Protein AF-A0A2V5SWW5-F1 (afdb_monomer_lite)

Structure (mmCIF, N/CA/C/O backbone):
data_AF-A0A2V5SWW5-F1
#
_entry.id   AF-A0A2V5SWW5-F1
#
loop_
_atom_site.group_PDB
_atom_site.id
_atom_site.type_symbol
_atom_site.label_atom_id
_atom_site.label_alt_id
_atom_site.label_comp_id
_atom_site.label_asym_id
_atom_site.label_entity_id
_atom_site.label_seq_id
_atom_site.pdbx_PDB_ins_code
_atom_site.Cartn_x
_atom_site.Cartn_y
_atom_site.Cartn_z
_atom_site.occupancy
_atom_site.B_iso_or_equiv
_atom_site.auth_seq_id
_atom_site.auth_comp_id
_atom_site.auth_asym_id
_atom_site.auth_atom_id
_atom_site.pdbx_PDB_model_num
ATOM 1 N N . MET A 1 1 ? -61.213 12.277 33.319 1.00 54.72 1 MET A N 1
ATOM 2 C CA . MET A 1 1 ? -60.197 11.251 32.986 1.00 54.72 1 MET A CA 1
ATOM 3 C C . MET A 1 1 ? -59.095 11.906 32.165 1.00 54.72 1 MET A C 1
ATOM 5 O O . MET A 1 1 ? -59.449 12.519 31.165 1.00 54.72 1 MET A O 1
ATOM 9 N N . PRO A 1 2 ? -57.807 11.837 32.547 1.00 55.50 2 PRO A N 1
ATOM 10 C CA . PRO A 1 2 ? -56.718 12.271 31.677 1.00 55.50 2 PRO A CA 1
ATOM 11 C C . PRO A 1 2 ? -56.251 11.120 30.765 1.00 55.50 2 PRO A C 1
ATOM 13 O O . PRO A 1 2 ? -56.293 9.956 31.157 1.00 55.50 2 PRO A O 1
ATOM 16 N N . LEU A 1 3 ? -55.826 11.447 29.541 1.00 57.44 3 LEU A N 1
ATOM 17 C CA . LEU A 1 3 ? -55.259 10.491 28.578 1.00 57.44 3 LEU A CA 1
ATOM 18 C C . LEU A 1 3 ? -53.816 10.099 28.965 1.00 57.44 3 LEU A C 1
ATOM 20 O O . LEU A 1 3 ? -53.089 10.941 29.503 1.00 57.44 3 LEU A O 1
ATOM 24 N N . PRO A 1 4 ? -53.354 8.869 28.664 1.00 56.69 4 PRO A N 1
ATOM 25 C CA . PRO A 1 4 ? -51.977 8.466 28.928 1.00 56.69 4 PRO A CA 1
ATOM 26 C C . PRO A 1 4 ? -50.998 9.162 27.968 1.00 56.69 4 PRO A C 1
ATOM 28 O O . PRO A 1 4 ? -51.166 9.140 26.748 1.00 56.69 4 PRO A O 1
ATOM 31 N N . ARG A 1 5 ? -49.936 9.763 28.520 1.00 58.09 5 ARG A N 1
ATOM 32 C CA . ARG A 1 5 ? -48.791 10.258 27.745 1.00 58.09 5 ARG A CA 1
ATOM 33 C C . ARG A 1 5 ? -48.014 9.056 27.208 1.00 58.09 5 ARG A C 1
ATOM 35 O O . ARG A 1 5 ? -47.321 8.384 27.964 1.00 58.09 5 ARG A O 1
ATOM 42 N N . SER A 1 6 ? -48.131 8.799 25.908 1.00 58.56 6 SER A N 1
ATOM 43 C CA . SER A 1 6 ? -47.317 7.807 25.203 1.00 58.56 6 SER A CA 1
ATOM 44 C C . SER A 1 6 ? -45.851 8.241 25.201 1.00 58.56 6 SER A C 1
ATOM 46 O O . SER A 1 6 ? -45.435 9.084 24.408 1.00 58.56 6 SER A O 1
ATOM 48 N N . SER A 1 7 ? -45.059 7.673 26.104 1.00 59.59 7 SER A N 1
ATOM 49 C CA . SER A 1 7 ? -43.602 7.765 26.099 1.00 59.59 7 SER A CA 1
ATOM 50 C C . SER A 1 7 ? -43.033 6.695 25.167 1.00 59.59 7 SER A C 1
ATOM 52 O O . SER A 1 7 ? -42.563 5.651 25.616 1.00 59.59 7 SER A O 1
ATOM 54 N N . SER A 1 8 ? -43.096 6.924 23.858 1.00 60.91 8 SER A N 1
ATOM 55 C CA . SER A 1 8 ? -42.317 6.124 22.910 1.00 60.91 8 SER A CA 1
ATOM 56 C C . SER A 1 8 ? -40.902 6.710 22.836 1.00 60.91 8 SER A C 1
ATOM 58 O O . SER A 1 8 ? -40.761 7.867 22.435 1.00 60.91 8 SER A O 1
ATOM 60 N N . PRO A 1 9 ? -39.841 5.975 23.220 1.00 64.38 9 PRO A N 1
ATOM 61 C CA . PRO A 1 9 ? -38.484 6.468 23.064 1.00 64.38 9 PRO A CA 1
ATOM 62 C C . PRO A 1 9 ? -38.134 6.409 21.576 1.00 64.38 9 PRO A C 1
ATOM 64 O O . PRO A 1 9 ? -38.004 5.330 20.995 1.00 64.38 9 PRO A O 1
ATOM 67 N N . TRP A 1 10 ? -38.008 7.575 20.946 1.00 62.94 10 TRP A N 1
ATOM 68 C CA . TRP A 1 10 ? -37.429 7.694 19.613 1.00 62.94 10 TRP A CA 1
ATOM 69 C C . TRP A 1 10 ? -36.050 7.025 19.618 1.00 62.94 10 TRP A C 1
ATOM 71 O O . TRP A 1 10 ? -35.136 7.465 20.3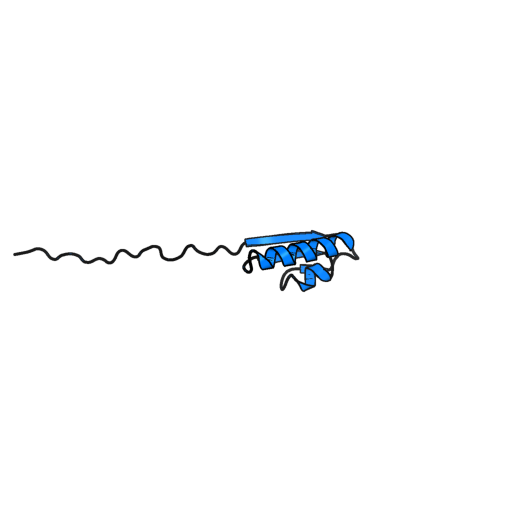19 1.00 62.94 10 TRP A O 1
ATOM 81 N N . LYS A 1 11 ? -35.895 5.932 18.865 1.00 63.91 11 LYS A N 1
ATOM 82 C CA . LYS A 1 11 ? -34.582 5.333 18.626 1.00 63.91 11 LYS A CA 1
ATOM 83 C C . LYS A 1 11 ? -33.842 6.252 17.663 1.00 63.91 11 LYS A C 1
ATOM 85 O O . LYS A 1 11 ? -34.097 6.231 16.463 1.00 63.91 11 LYS A O 1
ATOM 90 N N . SER A 1 12 ? -32.937 7.068 18.197 1.00 63.47 12 SER A N 1
ATOM 91 C CA . SER A 1 12 ? -31.930 7.762 17.397 1.00 63.47 12 SER A CA 1
ATOM 92 C C . SER A 1 12 ? -31.265 6.749 16.458 1.00 63.47 12 SER A C 1
ATOM 94 O O . SER A 1 12 ? -30.931 5.656 16.927 1.00 63.47 12 SER A O 1
ATOM 96 N N . PRO A 1 13 ? -31.045 7.055 15.166 1.00 61.91 13 PRO A N 1
ATOM 97 C CA . PRO A 1 13 ? -30.228 6.212 14.304 1.00 61.91 13 PRO A CA 1
ATOM 98 C C . PRO A 1 13 ? -28.774 6.355 14.768 1.00 61.91 13 PRO A C 1
ATOM 100 O O . PRO A 1 13 ? -27.991 7.132 14.231 1.00 61.91 13 PRO A O 1
ATOM 103 N N . SER A 1 14 ? -28.431 5.680 15.865 1.00 67.94 14 SER A N 1
ATOM 104 C CA . SER A 1 14 ? -27.079 5.662 16.392 1.00 67.94 14 SER A CA 1
ATOM 105 C C . SER A 1 14 ? -26.193 4.892 15.424 1.00 67.94 14 SER A C 1
ATOM 107 O O . SER A 1 14 ? -26.437 3.713 15.163 1.00 67.94 14 SER A O 1
ATOM 109 N N . GLY A 1 15 ? -25.138 5.557 14.962 1.00 61.12 15 GLY A N 1
ATOM 110 C CA . GLY A 1 15 ? -24.012 4.943 14.274 1.00 61.12 15 GLY A CA 1
ATOM 111 C C . GLY A 1 15 ? -23.986 5.276 12.792 1.00 61.12 15 GLY A C 1
ATOM 112 O O . GLY A 1 15 ? -24.559 4.563 11.972 1.00 61.12 15 GLY A O 1
ATOM 113 N N . SER 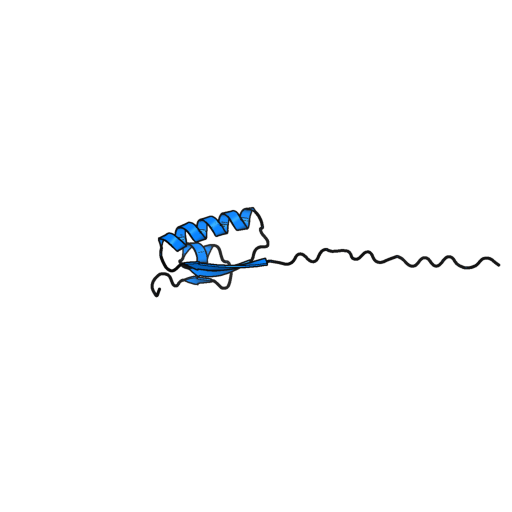A 1 16 ? -23.229 6.311 12.425 1.00 65.75 16 SER A N 1
ATOM 114 C CA . SER A 1 16 ? -22.626 6.354 11.098 1.00 65.75 16 SER A CA 1
ATOM 115 C C . SER A 1 16 ? -21.838 5.055 10.926 1.00 65.75 16 SER A C 1
ATOM 117 O O . SER A 1 16 ? -20.813 4.830 11.570 1.00 65.75 16 SER A O 1
ATOM 119 N N . ARG A 1 17 ? -22.363 4.135 10.116 1.00 66.25 17 ARG A N 1
ATOM 120 C CA . ARG A 1 17 ? -21.666 2.904 9.750 1.00 66.25 17 ARG A CA 1
ATOM 121 C C . ARG A 1 17 ? -20.335 3.319 9.133 1.00 66.25 17 ARG A C 1
ATOM 123 O O . ARG A 1 17 ? -20.321 3.841 8.020 1.00 66.25 17 ARG A O 1
ATOM 130 N N . ARG A 1 18 ? -19.229 3.143 9.864 1.00 67.88 18 ARG A N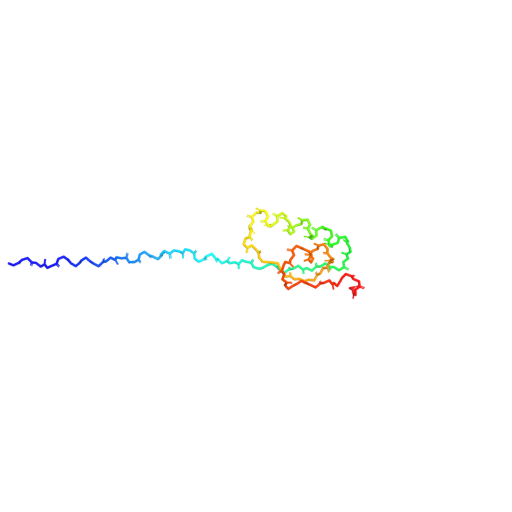 1
ATOM 131 C CA . ARG A 1 18 ? -17.891 3.393 9.324 1.00 67.88 18 ARG A CA 1
ATOM 132 C C . ARG A 1 18 ? -17.700 2.445 8.151 1.00 67.88 18 ARG A C 1
ATOM 134 O O . ARG A 1 18 ? -17.635 1.231 8.323 1.00 67.88 18 ARG A O 1
ATOM 141 N N . VAL A 1 19 ? -17.714 3.005 6.947 1.00 69.19 19 VAL A N 1
ATOM 142 C CA . VAL A 1 19 ? -17.433 2.251 5.732 1.00 69.19 19 VAL A CA 1
ATOM 143 C C . VAL A 1 19 ? -15.922 2.142 5.633 1.00 69.19 19 VAL A C 1
ATOM 145 O O . VAL A 1 19 ? -15.237 3.118 5.336 1.00 69.19 19 VAL A O 1
ATOM 148 N N . THR A 1 20 ? -15.409 0.946 5.889 1.00 80.81 20 THR A N 1
ATOM 149 C CA . THR A 1 20 ? -14.026 0.579 5.596 1.00 80.81 20 THR A CA 1
ATOM 150 C C . THR A 1 20 ? -13.791 0.756 4.093 1.00 80.81 20 THR A C 1
ATOM 152 O O . THR A 1 20 ? -14.443 0.099 3.280 1.00 80.81 20 THR A O 1
ATOM 155 N N . LYS A 1 21 ? -12.904 1.677 3.700 1.00 89.62 21 LYS A N 1
ATOM 156 C CA . LYS A 1 21 ? -12.550 1.888 2.287 1.00 89.62 21 LYS A CA 1
ATOM 157 C C . LYS A 1 21 ? -11.375 0.983 1.913 1.00 89.62 21 LYS A C 1
ATOM 159 O O . LYS A 1 21 ? -10.384 0.930 2.640 1.00 89.62 21 LYS A O 1
ATOM 164 N N . LYS A 1 22 ? -11.476 0.292 0.774 1.00 92.69 22 LYS A N 1
ATOM 165 C CA . LYS A 1 22 ? -10.400 -0.534 0.203 1.00 92.69 22 LYS A CA 1
ATOM 166 C C . LYS A 1 22 ? -9.762 0.199 -0.984 1.00 92.69 22 LYS A C 1
ATOM 168 O O . LYS A 1 22 ? -10.484 0.706 -1.837 1.00 92.69 22 LYS A O 1
ATOM 173 N N . ILE A 1 23 ? -8.432 0.254 -1.027 1.00 94.06 23 ILE A N 1
ATOM 174 C CA . ILE A 1 23 ? -7.636 0.835 -2.120 1.00 94.06 23 ILE A CA 1
ATOM 175 C C . ILE A 1 23 ? -6.860 -0.293 -2.801 1.00 94.06 23 ILE A C 1
ATOM 177 O O . ILE A 1 23 ? -6.233 -1.108 -2.119 1.00 94.06 23 ILE A O 1
ATOM 181 N N . TYR A 1 24 ? -6.910 -0.332 -4.134 1.00 95.19 24 TYR A N 1
ATOM 182 C CA . TYR A 1 24 ? -6.158 -1.287 -4.943 1.00 95.19 24 TYR A CA 1
ATOM 183 C C . TYR A 1 24 ? -4.900 -0.624 -5.512 1.00 95.19 24 TYR A C 1
ATOM 185 O O . TYR A 1 24 ? -5.000 0.442 -6.118 1.00 95.19 24 TYR A O 1
ATOM 193 N N . PHE A 1 25 ? -3.737 -1.243 -5.326 1.00 95.50 25 PHE A N 1
ATOM 194 C CA . PHE A 1 25 ? -2.460 -0.756 -5.845 1.00 95.50 25 PHE A CA 1
ATOM 195 C C . PHE A 1 25 ? -1.918 -1.659 -6.956 1.00 95.50 25 PHE A C 1
ATOM 197 O O . PHE A 1 25 ? -2.112 -2.875 -6.926 1.00 95.50 25 PHE A O 1
ATOM 204 N N . VAL A 1 26 ? -1.197 -1.059 -7.905 1.00 95.12 26 VAL A N 1
ATOM 205 C CA . VAL A 1 26 ? -0.438 -1.766 -8.942 1.00 95.12 26 VAL A CA 1
ATOM 206 C C . VAL A 1 26 ? 0.937 -1.113 -9.081 1.00 95.12 26 VAL A C 1
ATOM 208 O O . VAL A 1 26 ? 1.014 0.089 -9.326 1.00 95.12 26 VAL A O 1
ATOM 211 N N . ALA A 1 27 ? 2.003 -1.894 -8.928 1.00 95.38 27 ALA A N 1
ATOM 212 C CA . ALA A 1 27 ? 3.379 -1.508 -9.231 1.00 95.38 27 ALA A CA 1
ATOM 213 C C . ALA A 1 27 ? 4.066 -2.648 -9.999 1.00 95.38 27 ALA A C 1
ATOM 215 O O . ALA A 1 27 ? 4.014 -3.787 -9.550 1.00 95.38 27 ALA A O 1
ATOM 216 N N . GLY A 1 28 ? 4.679 -2.339 -11.146 1.00 93.31 28 GLY A N 1
ATOM 217 C CA . GLY A 1 28 ? 5.368 -3.319 -12.005 1.00 93.31 28 GLY A CA 1
ATOM 218 C C . GLY A 1 28 ? 6.895 -3.234 -11.958 1.00 93.31 28 GLY A C 1
ATOM 219 O O . GLY A 1 28 ? 7.569 -3.906 -12.718 1.00 93.31 28 GLY A O 1
ATOM 220 N N . GLU A 1 29 ? 7.458 -2.382 -11.102 1.00 94.56 29 GLU A N 1
ATOM 221 C CA . GLU A 1 29 ? 8.906 -2.199 -10.988 1.00 94.56 29 GLU A CA 1
ATOM 222 C C . GLU A 1 29 ? 9.313 -1.916 -9.538 1.00 94.56 29 GLU A C 1
ATOM 224 O O . GLU A 1 29 ? 8.513 -1.440 -8.723 1.00 94.56 29 GLU A O 1
ATOM 229 N N . THR A 1 30 ? 10.589 -2.144 -9.213 1.00 93.75 30 THR A N 1
ATOM 230 C CA . THR A 1 30 ? 11.142 -1.906 -7.868 1.00 93.75 30 THR A CA 1
ATOM 231 C C . THR A 1 30 ? 10.983 -0.452 -7.419 1.00 93.75 30 THR A C 1
ATOM 233 O O . THR A 1 30 ? 10.780 -0.180 -6.232 1.00 93.75 30 THR A O 1
ATOM 236 N N . SER A 1 31 ? 11.063 0.508 -8.347 1.00 95.25 31 SER A N 1
ATOM 237 C CA . SER A 1 31 ? 10.870 1.919 -8.009 1.00 95.25 31 SER A CA 1
ATOM 238 C C . SER A 1 31 ? 9.423 2.186 -7.563 1.00 95.25 31 SER A C 1
ATOM 240 O O . SER A 1 31 ? 9.204 2.897 -6.577 1.00 95.25 31 SER A O 1
ATOM 242 N N . GLY A 1 32 ? 8.448 1.539 -8.206 1.00 95.88 32 GLY A N 1
ATOM 243 C CA . GLY A 1 32 ? 7.033 1.572 -7.850 1.00 95.88 32 GLY A CA 1
ATOM 244 C C . GLY A 1 32 ? 6.748 0.898 -6.509 1.00 95.88 32 GLY A C 1
ATOM 245 O O . GLY A 1 32 ? 5.999 1.457 -5.712 1.00 95.88 32 GLY A O 1
ATOM 246 N N . ASP A 1 33 ? 7.400 -0.230 -6.206 1.00 95.75 33 ASP A N 1
ATOM 247 C CA . ASP A 1 33 ? 7.308 -0.886 -4.892 1.00 95.75 33 ASP A CA 1
ATOM 248 C C . ASP A 1 33 ? 7.770 0.043 -3.755 1.00 95.75 33 ASP A C 1
ATOM 250 O O . ASP A 1 33 ? 7.091 0.203 -2.739 1.00 95.75 33 ASP A O 1
ATOM 254 N N . ASN A 1 34 ? 8.889 0.746 -3.955 1.00 96.62 34 ASN A N 1
ATOM 255 C CA . ASN A 1 34 ? 9.416 1.697 -2.974 1.00 96.62 34 ASN A CA 1
ATOM 256 C C . ASN A 1 34 ? 8.447 2.854 -2.698 1.00 96.62 34 ASN A C 1
ATOM 258 O O . ASN A 1 34 ? 8.121 3.133 -1.540 1.00 96.62 34 ASN A O 1
ATOM 262 N N . HIS A 1 35 ? 7.994 3.536 -3.754 1.00 97.94 35 HIS A N 1
ATOM 263 C CA . HIS A 1 35 ? 7.109 4.694 -3.617 1.00 97.94 35 HIS A CA 1
ATOM 264 C C . HIS A 1 35 ? 5.713 4.281 -3.139 1.00 97.94 35 HIS A C 1
ATOM 266 O O . HIS A 1 35 ? 5.135 4.938 -2.271 1.00 97.94 35 HIS A O 1
ATOM 272 N N . GLY A 1 36 ? 5.194 3.161 -3.644 1.00 96.88 36 GLY A N 1
ATOM 273 C CA . GLY A 1 36 ? 3.919 2.592 -3.226 1.00 96.88 36 GLY A CA 1
ATOM 274 C C . GLY A 1 36 ? 3.919 2.224 -1.745 1.00 96.88 36 GLY A C 1
ATOM 275 O O . GLY A 1 36 ? 2.995 2.597 -1.024 1.00 96.88 36 GLY A O 1
ATOM 276 N N . ALA A 1 37 ? 4.986 1.592 -1.250 1.00 97.06 37 ALA A N 1
ATOM 277 C CA . ALA A 1 37 ? 5.121 1.266 0.166 1.00 97.06 37 ALA A CA 1
ATOM 278 C C . ALA A 1 37 ? 5.150 2.522 1.054 1.00 97.06 37 ALA A C 1
ATOM 280 O O . ALA A 1 37 ? 4.494 2.562 2.100 1.00 97.06 37 ALA A O 1
ATOM 281 N N . ALA A 1 38 ? 5.862 3.575 0.637 1.00 98.12 38 ALA A N 1
ATOM 282 C CA . ALA A 1 38 ? 5.872 4.851 1.354 1.00 98.12 38 ALA A CA 1
ATOM 283 C C . ALA A 1 38 ? 4.469 5.484 1.414 1.00 98.12 38 ALA A C 1
ATOM 285 O O . ALA A 1 38 ? 4.023 5.910 2.482 1.00 98.12 38 ALA A O 1
ATOM 286 N N . LEU A 1 39 ? 3.734 5.466 0.298 1.00 97.75 39 LEU A N 1
ATOM 287 C CA . LEU A 1 39 ? 2.357 5.956 0.234 1.00 97.75 39 LEU A CA 1
ATOM 288 C C . LEU A 1 39 ? 1.410 5.141 1.129 1.00 97.75 39 LEU A C 1
ATOM 290 O O . LEU A 1 39 ? 0.617 5.719 1.870 1.00 97.75 39 LEU A O 1
ATOM 294 N N 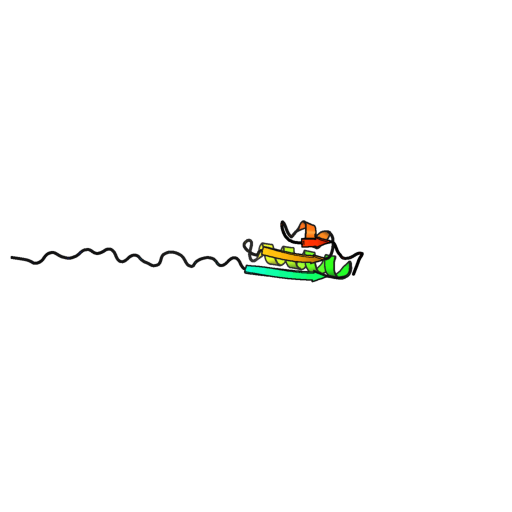. MET A 1 40 ? 1.503 3.809 1.114 1.00 96.56 40 MET A N 1
ATOM 295 C CA . MET A 1 40 ? 0.670 2.934 1.950 1.00 96.56 40 MET A CA 1
ATOM 296 C C . MET A 1 40 ? 0.877 3.194 3.449 1.00 96.56 40 MET A C 1
ATOM 298 O O . MET A 1 40 ? -0.096 3.193 4.206 1.00 96.56 40 MET A O 1
ATOM 302 N N . ARG A 1 41 ? 2.116 3.466 3.882 1.00 97.00 41 ARG A N 1
ATOM 303 C CA . ARG A 1 41 ? 2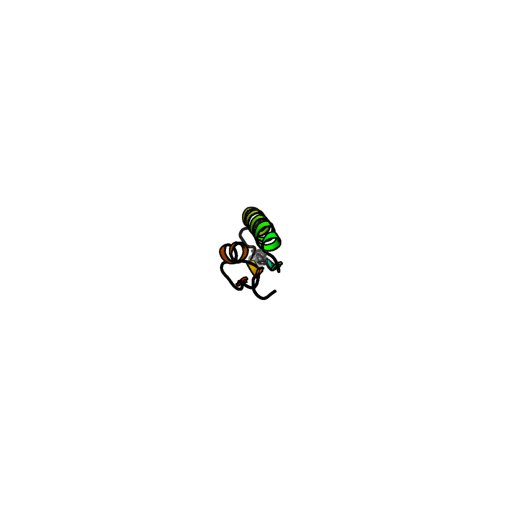.423 3.857 5.271 1.00 97.00 41 ARG A CA 1
ATOM 304 C C . ARG A 1 41 ? 1.770 5.188 5.635 1.00 97.00 41 ARG A C 1
ATOM 306 O O . ARG A 1 41 ? 1.006 5.242 6.594 1.00 97.00 41 ARG A O 1
ATOM 313 N N . ALA A 1 42 ? 1.966 6.216 4.810 1.00 97.56 42 ALA A N 1
ATOM 314 C CA . ALA A 1 42 ? 1.371 7.533 5.036 1.00 97.56 42 ALA A CA 1
ATOM 315 C C . ALA A 1 42 ? -0.172 7.494 5.049 1.00 97.56 42 ALA A C 1
ATOM 317 O O . ALA A 1 42 ? -0.822 8.205 5.816 1.00 97.56 42 ALA A O 1
ATOM 318 N N . LEU A 1 43 ? -0.785 6.643 4.220 1.00 95.56 43 LEU A N 1
ATOM 319 C CA . LEU A 1 43 ? -2.234 6.431 4.223 1.00 95.56 43 LEU A CA 1
ATOM 320 C C . LEU A 1 43 ? -2.711 5.725 5.494 1.00 95.56 43 LEU A C 1
ATOM 322 O O . LEU A 1 43 ? -3.742 6.110 6.044 1.00 95.56 43 LEU A O 1
ATOM 326 N N . ARG A 1 44 ? -1.965 4.727 5.982 1.00 92.19 44 ARG A N 1
ATOM 327 C CA . ARG A 1 44 ? -2.283 4.018 7.229 1.00 92.19 44 ARG A CA 1
ATOM 328 C C . ARG A 1 44 ? -2.249 4.955 8.436 1.00 92.19 44 ARG A C 1
ATOM 330 O O . ARG A 1 44 ? -3.132 4.860 9.282 1.00 92.19 44 ARG A O 1
ATOM 337 N N . GLU A 1 45 ? -1.278 5.864 8.486 1.00 95.12 45 GLU A N 1
ATOM 338 C CA . GLU A 1 45 ? -1.168 6.889 9.535 1.00 95.12 45 GLU A CA 1
ATOM 339 C C . GLU A 1 45 ? -2.377 7.835 9.548 1.00 95.12 45 GLU A C 1
ATOM 341 O O . GLU A 1 45 ? -2.857 8.221 10.611 1.00 95.12 45 GLU A O 1
ATOM 346 N N . ARG A 1 46 ? -2.905 8.182 8.368 1.00 93.94 46 ARG A N 1
ATOM 347 C CA . ARG A 1 46 ? -4.064 9.080 8.232 1.00 93.94 46 ARG A CA 1
ATOM 348 C C . ARG A 1 46 ? -5.403 8.384 8.449 1.00 93.94 46 ARG A C 1
ATOM 350 O O . ARG A 1 46 ? -6.354 9.018 8.895 1.00 93.94 46 ARG A O 1
ATOM 357 N N . ALA A 1 47 ? -5.499 7.110 8.087 1.00 91.88 47 ALA A N 1
ATOM 358 C CA . ALA A 1 47 ? -6.726 6.334 8.171 1.00 91.88 47 ALA A CA 1
ATOM 359 C C . ALA A 1 47 ? -6.401 4.851 8.384 1.00 91.88 47 ALA A C 1
ATOM 361 O O . ALA A 1 47 ? -6.285 4.061 7.443 1.00 91.88 47 ALA A O 1
ATOM 362 N N . ALA A 1 48 ? -6.302 4.462 9.657 1.00 90.50 48 ALA A N 1
ATOM 363 C CA . ALA A 1 48 ? -5.961 3.099 10.056 1.00 90.50 48 ALA A CA 1
ATOM 364 C C . ALA A 1 48 ? -6.963 2.047 9.547 1.00 90.50 48 ALA A C 1
ATOM 366 O O . ALA A 1 48 ? -6.598 0.885 9.378 1.00 90.50 48 ALA A O 1
ATOM 367 N N . GLU A 1 49 ? -8.204 2.453 9.263 1.00 90.69 49 GLU A N 1
ATOM 368 C CA . GLU A 1 49 ? -9.266 1.590 8.738 1.00 90.69 49 GLU A CA 1
ATOM 369 C C . GLU A 1 49 ? -9.160 1.294 7.235 1.00 90.69 49 GLU A C 1
ATOM 371 O O . GLU A 1 49 ? -9.945 0.500 6.726 1.00 90.69 49 GLU A O 1
ATOM 376 N N . LEU A 1 50 ? -8.220 1.900 6.502 1.00 91.81 50 LEU A N 1
ATOM 377 C CA . LEU A 1 50 ? -8.042 1.590 5.083 1.00 91.81 50 LEU A CA 1
ATOM 378 C C . LEU A 1 50 ? -7.602 0.139 4.883 1.00 91.81 50 LEU A C 1
ATOM 380 O O . LEU A 1 50 ? -6.702 -0.363 5.551 1.00 91.81 50 LEU A O 1
ATOM 384 N N . GLN A 1 51 ? -8.195 -0.543 3.915 1.00 92.81 51 GLN A N 1
ATOM 385 C CA . GLN A 1 51 ? -7.714 -1.846 3.471 1.00 92.81 51 GLN A CA 1
ATOM 386 C C . GLN A 1 51 ? -6.909 -1.683 2.191 1.00 92.81 51 GLN A C 1
ATOM 388 O O . GLN A 1 51 ? -7.279 -0.901 1.315 1.00 92.81 51 GLN A O 1
ATOM 393 N N . PHE A 1 52 ? -5.825 -2.439 2.074 1.00 94.38 52 PHE A N 1
ATOM 394 C CA . PHE A 1 52 ? -4.986 -2.440 0.884 1.00 94.38 52 PHE A CA 1
ATOM 395 C C . PHE A 1 52 ? -5.061 -3.808 0.213 1.00 94.38 52 PHE A C 1
ATOM 397 O O . PHE A 1 52 ? -4.997 -4.834 0.889 1.00 94.38 52 PHE A O 1
ATOM 404 N N . ALA A 1 53 ? -5.211 -3.801 -1.105 1.00 94.56 53 ALA A N 1
ATOM 405 C CA . ALA A 1 53 ? -5.113 -4.966 -1.976 1.00 94.56 53 ALA A CA 1
ATOM 406 C C . ALA A 1 53 ? -4.287 -4.575 -3.205 1.00 94.56 53 ALA A C 1
ATOM 408 O O . ALA A 1 53 ? -4.140 -3.381 -3.477 1.00 94.56 53 ALA A O 1
ATOM 409 N N . GLY A 1 54 ? -3.733 -5.532 -3.944 1.00 94.25 54 GLY A N 1
ATOM 410 C CA . GLY A 1 54 ? -2.961 -5.154 -5.121 1.00 94.25 54 GLY A CA 1
ATOM 411 C C . GLY A 1 54 ? -1.971 -6.164 -5.662 1.00 94.25 54 GLY A C 1
ATOM 412 O O . GLY A 1 54 ? -1.924 -7.330 -5.261 1.00 94.25 54 GLY A O 1
ATOM 413 N N . ARG A 1 55 ? -1.169 -5.651 -6.591 1.00 94.56 55 ARG A N 1
ATOM 414 C CA . ARG A 1 55 ? 0.036 -6.280 -7.126 1.00 94.56 55 ARG A CA 1
ATOM 415 C C . ARG A 1 55 ? 1.176 -5.282 -7.019 1.00 94.56 55 ARG A C 1
ATOM 417 O O . ARG A 1 55 ? 1.001 -4.113 -7.348 1.00 94.56 55 ARG A O 1
ATOM 424 N N . GLY A 1 56 ? 2.313 -5.710 -6.518 1.00 94.00 56 GLY A N 1
ATOM 425 C CA . GLY A 1 56 ? 3.456 -4.835 -6.302 1.00 94.00 56 GLY A CA 1
ATOM 426 C C . GLY A 1 56 ? 4.657 -5.666 -5.927 1.00 94.00 56 GLY A C 1
ATOM 427 O O . GLY A 1 56 ? 4.663 -6.860 -6.197 1.00 94.00 56 GLY A O 1
ATOM 428 N N . GLY A 1 57 ? 5.653 -5.038 -5.318 1.00 94.25 57 GLY A N 1
ATOM 429 C CA . GLY A 1 57 ? 6.823 -5.754 -4.841 1.00 94.25 57 GLY A CA 1
ATOM 430 C C . GLY A 1 57 ? 6.706 -6.151 -3.368 1.00 94.25 57 GLY A C 1
ATOM 431 O O . GLY A 1 57 ? 5.665 -5.945 -2.717 1.00 94.25 57 GLY A O 1
ATOM 432 N N . PRO A 1 58 ? 7.800 -6.681 -2.806 1.00 94.19 58 PRO A N 1
ATOM 433 C CA . PRO A 1 58 ? 7.819 -7.204 -1.448 1.00 94.19 58 PRO A CA 1
ATOM 434 C C . PRO A 1 58 ? 7.568 -6.122 -0.386 1.00 94.19 58 PRO A C 1
ATOM 436 O O . PRO A 1 58 ? 7.031 -6.424 0.685 1.00 94.19 58 PRO A O 1
ATOM 439 N N . LYS A 1 59 ? 7.901 -4.844 -0.639 1.00 95.38 59 LYS A N 1
ATOM 440 C CA . LYS A 1 59 ? 7.702 -3.774 0.356 1.00 95.38 59 LYS A CA 1
ATOM 441 C C . LYS A 1 59 ? 6.239 -3.389 0.495 1.00 95.38 59 LYS A C 1
ATOM 443 O O . LYS A 1 59 ? 5.782 -3.158 1.616 1.00 95.38 59 LYS A O 1
ATOM 448 N N . MET A 1 60 ? 5.503 -3.317 -0.610 1.00 95.69 60 MET A N 1
ATOM 449 C CA . MET A 1 60 ? 4.064 -3.075 -0.586 1.00 95.69 60 MET A CA 1
ATOM 450 C C . MET A 1 60 ? 3.318 -4.270 0.011 1.00 95.69 60 MET A C 1
ATOM 452 O O . MET A 1 60 ? 2.438 -4.080 0.856 1.00 95.69 60 MET A O 1
ATOM 456 N N . GLN A 1 61 ? 3.719 -5.497 -0.342 1.00 94.38 61 GLN A N 1
ATOM 457 C CA . GLN A 1 61 ? 3.134 -6.713 0.223 1.00 94.38 61 GLN A CA 1
ATOM 458 C C . GLN A 1 61 ? 3.295 -6.772 1.748 1.00 94.38 61 GLN A C 1
ATOM 460 O O . GLN A 1 61 ? 2.329 -7.059 2.449 1.00 94.38 61 GLN A O 1
ATOM 465 N N . ALA A 1 62 ? 4.464 -6.405 2.282 1.00 93.88 62 ALA A N 1
ATOM 466 C CA . ALA A 1 62 ? 4.707 -6.381 3.727 1.00 93.88 62 ALA A CA 1
ATOM 467 C C . ALA A 1 62 ? 3.766 -5.438 4.510 1.00 93.88 62 ALA A C 1
ATOM 469 O O . ALA A 1 62 ? 3.578 -5.611 5.713 1.00 93.88 62 ALA A O 1
ATOM 470 N N . ILE A 1 63 ? 3.175 -4.431 3.855 1.00 94.06 63 ILE A N 1
ATOM 471 C CA . ILE A 1 63 ? 2.243 -3.474 4.478 1.00 94.06 63 ILE A CA 1
ATOM 472 C C . ILE A 1 63 ? 0.786 -3.921 4.304 1.00 94.06 63 ILE A C 1
ATOM 474 O O . ILE A 1 63 ? -0.070 -3.646 5.154 1.00 94.06 63 ILE A O 1
ATOM 478 N N . ALA A 1 64 ? 0.473 -4.583 3.193 1.00 88.44 64 ALA A N 1
ATOM 479 C CA . ALA A 1 64 ? -0.845 -5.135 2.946 1.00 88.44 64 ALA A CA 1
ATOM 480 C C . ALA A 1 64 ? -0.980 -6.497 3.641 1.00 88.44 64 ALA A C 1
ATOM 482 O O . ALA A 1 64 ? -0.639 -7.532 3.086 1.00 88.44 64 ALA A O 1
ATOM 483 N N . ALA A 1 65 ? -1.543 -6.503 4.851 1.00 72.06 65 ALA A N 1
ATOM 484 C CA . ALA A 1 65 ? -1.874 -7.713 5.616 1.00 72.06 65 ALA A CA 1
ATOM 485 C C . ALA A 1 65 ? -3.007 -8.575 4.985 1.00 72.06 65 ALA A C 1
ATOM 487 O O . ALA A 1 65 ? -3.853 -9.102 5.704 1.00 72.06 65 ALA A O 1
ATOM 488 N N . GLY A 1 66 ? -3.098 -8.663 3.652 1.00 72.25 66 GLY A N 1
ATOM 489 C CA . GLY A 1 66 ? -4.226 -9.253 2.925 1.00 72.25 66 GLY A CA 1
ATOM 490 C C . GLY A 1 66 ? -3.922 -9.599 1.463 1.00 72.25 66 GLY A C 1
ATOM 491 O O . GLY A 1 66 ? -2.854 -10.111 1.152 1.00 72.25 66 GLY A O 1
ATOM 492 N N . GLU A 1 67 ? -4.888 -9.354 0.568 1.00 79.19 67 GLU A N 1
ATOM 493 C CA . GLU A 1 67 ? -4.867 -9.717 -0.863 1.00 79.19 67 GLU A CA 1
ATOM 494 C C . GLU A 1 67 ? -3.836 -8.907 -1.671 1.00 79.19 67 GLU A C 1
ATOM 496 O O . GLU A 1 67 ? -4.188 -8.051 -2.487 1.00 79.19 67 GLU A O 1
ATOM 501 N N . PHE A 1 68 ? -2.554 -9.160 -1.430 1.00 89.12 68 PHE A N 1
ATOM 502 C CA . PHE A 1 68 ? -1.452 -8.487 -2.100 1.00 89.12 68 PHE A CA 1
ATOM 503 C C . PHE A 1 68 ? -0.465 -9.513 -2.645 1.00 89.12 68 PHE A C 1
ATOM 505 O O . PHE A 1 68 ? 0.005 -10.383 -1.911 1.00 89.12 68 PHE A O 1
ATOM 512 N N . ARG A 1 69 ? -0.190 -9.439 -3.948 1.00 86.62 69 ARG A N 1
ATOM 513 C CA . ARG A 1 69 ? 0.709 -10.372 -4.634 1.00 86.62 69 ARG A CA 1
ATOM 514 C C . ARG A 1 69 ? 2.000 -9.674 -5.014 1.00 86.62 69 ARG A C 1
ATOM 516 O O . ARG A 1 69 ? 1.944 -8.598 -5.609 1.00 86.62 69 ARG A O 1
ATOM 523 N N . ASP A 1 70 ? 3.114 -10.315 -4.688 1.00 84.00 70 ASP A N 1
ATOM 524 C CA . ASP A 1 70 ? 4.394 -9.972 -5.287 1.00 84.00 70 ASP A CA 1
ATOM 525 C C . ASP A 1 70 ? 4.393 -10.438 -6.747 1.00 84.00 70 ASP A C 1
ATOM 527 O O . ASP A 1 70 ? 4.157 -11.613 -7.025 1.00 84.00 70 ASP A O 1
ATOM 531 N N . TRP A 1 71 ? 4.529 -9.487 -7.663 1.00 78.81 71 TRP A N 1
ATOM 532 C CA . TRP A 1 71 ? 4.654 -9.688 -9.109 1.00 78.81 71 TRP A CA 1
ATOM 533 C C . TRP A 1 71 ? 5.441 -8.491 -9.649 1.00 78.81 71 TRP A C 1
ATOM 535 O O . TRP A 1 71 ? 5.007 -7.801 -10.558 1.00 78.81 71 TRP A O 1
ATOM 545 N N . VAL A 1 72 ? 6.575 -8.156 -9.044 1.00 74.44 72 VAL A N 1
ATOM 546 C CA . VAL A 1 72 ? 7.496 -7.206 -9.688 1.00 74.44 72 VAL A CA 1
ATOM 547 C C . VAL A 1 72 ? 8.462 -7.928 -10.627 1.00 74.44 72 VAL A C 1
ATOM 549 O O . VAL A 1 72 ? 8.844 -7.352 -11.636 1.00 74.44 72 VAL A O 1
ATOM 552 N N . ASP A 1 73 ? 8.783 -9.200 -10.373 1.00 70.56 73 ASP A N 1
ATOM 553 C CA . ASP A 1 73 ? 9.689 -9.978 -11.234 1.00 70.56 73 ASP A CA 1
ATOM 554 C C . ASP A 1 73 ? 9.027 -10.553 -12.502 1.00 70.56 73 ASP A C 1
ATOM 556 O O . ASP A 1 73 ? 9.723 -10.836 -13.474 1.00 70.56 73 ASP A O 1
ATOM 560 N N . GLU A 1 74 ? 7.700 -10.734 -12.525 1.00 61.56 74 GLU A N 1
ATOM 561 C CA . GLU A 1 74 ? 6.990 -11.280 -13.703 1.00 61.56 74 GLU A CA 1
ATOM 562 C C . GLU A 1 74 ? 6.341 -10.188 -14.591 1.00 61.56 74 GLU A C 1
ATOM 564 O O . GLU A 1 74 ? 5.553 -10.517 -15.482 1.00 61.56 74 GLU A O 1
ATOM 569 N N . ALA A 1 75 ? 6.526 -8.898 -14.271 1.00 61.81 75 ALA A N 1
ATOM 570 C CA . ALA A 1 75 ? 5.782 -7.759 -14.843 1.00 61.81 75 ALA A CA 1
ATOM 571 C C . ALA A 1 75 ? 6.431 -7.156 -16.095 1.00 61.81 75 ALA A C 1
ATOM 573 O O . ALA A 1 75 ? 7.668 -7.252 -16.242 1.00 61.81 75 ALA A O 1
#

Radius of gyration: 22.81 Å; chains: 1; bounding box: 71×24×48 Å

Foldseek 3Di:
DDDDDPPDPPDDPPDPDPDQAEDEDEDQAPVSLVVLLVVLVVVCVVPVSYAYAYEHAPSNVVSHPDHYDDNNPVD

Secondary s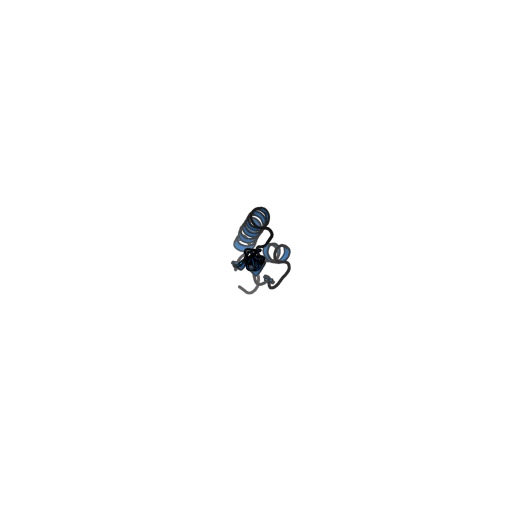tructure (DSSP, 8-state):
-PPP-----------------EEEEE--SHHHHHHHHHHHHHHHHH-TT-EEEEEE-HHHHHH-SSSEEE-STT-

pLDDT: mean 83.27, std 14.73, range [54.72, 98.12]

Sequence (75 aa):
MPLPRSSSPWKSPSGSRRVTKKIYFVAGETSGDNHGAALMRALRERAAELQFAGRGGPKMQAIAAGEFRDWVDEA